Protein AF-A0A7C2X5W2-F1 (afdb_monomer_lite)

Radius of gyration: 20.69 Å; chains: 1; bounding box: 56×53×55 Å

Foldseek 3Di:
DDDDDDDDPQLVVVQVVCVVVVFDAKDAQDDDPPFPGTARMWGADPNAIAGEHTDEDDPVQFDFDDDPPGDRDPPVVVVVVVVQVVRCVRVPVHHYYYHYDYDDPDPDPPPPPPDPPPDD

pLDDT: mean 74.34, std 17.36, range [33.78, 94.69]

Structure (mmCIF, N/CA/C/O backbone):
data_AF-A0A7C2X5W2-F1
#
_entry.id   AF-A0A7C2X5W2-F1
#
loop_
_atom_site.group_PDB
_atom_site.id
_atom_site.type_symbol
_atom_site.label_atom_id
_atom_site.label_alt_id
_atom_site.label_comp_id
_atom_site.label_asym_id
_atom_site.label_entity_id
_atom_site.label_seq_id
_atom_site.pdbx_PDB_ins_code
_atom_site.Cartn_x
_atom_site.Cartn_y
_atom_site.Cartn_z
_atom_site.occupancy
_atom_site.B_iso_or_equiv
_atom_site.auth_seq_id
_atom_site.auth_comp_id
_atom_site.auth_asym_id
_atom_site.auth_atom_id
_atom_site.pdbx_PDB_model_num
ATOM 1 N N . MET A 1 1 ? -22.849 10.075 -5.622 1.00 40.03 1 MET A N 1
ATOM 2 C CA . MET A 1 1 ? -22.204 8.798 -5.241 1.00 40.03 1 MET A CA 1
ATOM 3 C C . MET A 1 1 ? -20.712 8.937 -5.498 1.00 40.03 1 MET A C 1
ATOM 5 O O . MET A 1 1 ? -20.388 9.474 -6.552 1.00 40.03 1 MET A O 1
ATOM 9 N N . PRO A 1 2 ? -19.810 8.571 -4.571 1.00 50.94 2 PRO A N 1
ATOM 10 C CA . PRO A 1 2 ? -18.379 8.651 -4.848 1.00 50.94 2 PRO A CA 1
ATOM 11 C C . PRO A 1 2 ? -18.024 7.664 -5.968 1.00 50.94 2 PRO A C 1
ATOM 13 O O . PRO A 1 2 ? -18.398 6.493 -5.912 1.00 50.94 2 PRO A O 1
ATOM 16 N N . VAL A 1 3 ? -17.344 8.157 -7.001 1.00 55.59 3 VAL A N 1
ATOM 17 C CA . VAL A 1 3 ? -16.840 7.343 -8.112 1.00 55.59 3 VAL A CA 1
ATOM 18 C C . VAL A 1 3 ? -15.736 6.446 -7.554 1.00 55.59 3 VAL A C 1
ATOM 20 O O . VAL A 1 3 ? -14.743 6.953 -7.035 1.00 55.59 3 VAL A O 1
ATOM 23 N N . LYS A 1 4 ? -15.918 5.120 -7.608 1.00 63.41 4 LYS A N 1
ATOM 24 C CA . LYS A 1 4 ? -14.845 4.180 -7.262 1.00 63.41 4 LYS A CA 1
ATOM 25 C C . LYS A 1 4 ? -13.724 4.356 -8.283 1.00 63.41 4 LYS A C 1
ATOM 27 O O . LYS A 1 4 ? -13.966 4.248 -9.483 1.00 63.41 4 LYS A O 1
ATOM 32 N N . LYS A 1 5 ? -12.520 4.653 -7.803 1.00 78.12 5 LYS A N 1
ATOM 33 C CA . LYS A 1 5 ? -11.324 4.742 -8.637 1.00 78.12 5 LYS A CA 1
ATOM 34 C C . LYS A 1 5 ? -11.091 3.397 -9.328 1.00 78.12 5 LYS A C 1
ATOM 36 O O . LYS A 1 5 ? -11.221 2.343 -8.703 1.00 78.12 5 LYS A O 1
ATOM 41 N N . GLN A 1 6 ? -10.781 3.442 -10.619 1.00 84.31 6 GLN A N 1
ATOM 42 C CA . GLN A 1 6 ? -10.393 2.252 -11.365 1.00 84.31 6 GLN A CA 1
ATOM 43 C C . GLN A 1 6 ? -9.002 1.807 -10.903 1.00 84.31 6 GLN A C 1
ATOM 45 O O . GLN A 1 6 ? -8.084 2.628 -10.852 1.00 84.31 6 GLN A O 1
ATOM 50 N N . LYS A 1 7 ? -8.874 0.525 -10.549 1.00 88.94 7 LYS A N 1
ATOM 51 C CA . LYS A 1 7 ? -7.598 -0.064 -10.135 1.00 88.94 7 LYS A CA 1
ATOM 52 C C . LYS A 1 7 ? -6.648 -0.159 -11.323 1.00 88.94 7 LYS A C 1
ATOM 54 O O . LYS A 1 7 ? -7.087 -0.464 -12.434 1.00 88.94 7 LYS A O 1
ATOM 59 N N . ASN A 1 8 ? -5.368 0.093 -11.087 1.00 87.25 8 ASN A N 1
ATOM 60 C CA . ASN A 1 8 ? -4.321 -0.174 -12.068 1.00 87.25 8 ASN A CA 1
ATOM 61 C C . ASN A 1 8 ? -3.884 -1.650 -12.029 1.00 87.25 8 ASN A C 1
ATOM 63 O O . ASN A 1 8 ? -4.265 -2.410 -11.140 1.00 87.25 8 ASN A O 1
ATOM 67 N N . GLU A 1 9 ? -3.076 -2.056 -13.005 1.00 87.44 9 GLU A N 1
ATOM 68 C CA . GLU A 1 9 ? -2.609 -3.439 -13.155 1.00 87.44 9 GLU A CA 1
ATOM 69 C C . GLU A 1 9 ? -1.837 -3.940 -11.925 1.00 87.44 9 GLU A C 1
ATOM 71 O O . GLU A 1 9 ? -2.045 -5.055 -11.459 1.00 87.44 9 GLU A O 1
ATOM 76 N N . SER A 1 10 ? -1.022 -3.074 -11.324 1.00 87.25 10 SER A N 1
ATOM 77 C CA . SER A 1 10 ? -0.281 -3.369 -10.093 1.00 87.25 10 SER A CA 1
ATOM 78 C C . SER A 1 10 ? -1.188 -3.651 -8.891 1.00 87.25 10 SER A C 1
ATOM 80 O O . SER A 1 10 ? -0.932 -4.570 -8.119 1.00 87.25 10 SER A O 1
ATOM 82 N N . GLU A 1 11 ? -2.262 -2.878 -8.727 1.00 91.38 11 GLU A N 1
ATOM 83 C CA . GLU A 1 11 ? -3.280 -3.086 -7.691 1.00 91.38 11 GLU A CA 1
ATOM 84 C C . GLU A 1 11 ? -4.037 -4.408 -7.917 1.00 91.38 11 GLU A C 1
ATOM 86 O O . GLU A 1 11 ? -4.313 -5.128 -6.959 1.00 91.38 11 GLU A O 1
ATOM 91 N N . VAL A 1 12 ? -4.317 -4.776 -9.173 1.00 92.19 12 VAL A N 1
ATOM 92 C CA . VAL A 1 12 ? -4.933 -6.073 -9.514 1.00 92.19 12 VAL A CA 1
ATOM 93 C C . VAL A 1 12 ? -3.999 -7.237 -9.174 1.00 92.19 12 VAL A C 1
ATOM 95 O O . VAL A 1 12 ? -4.419 -8.161 -8.476 1.00 92.19 12 VAL A O 1
ATOM 98 N N . LEU A 1 13 ? -2.734 -7.162 -9.595 1.00 91.94 13 LEU A N 1
ATOM 99 C CA . LEU A 1 13 ? -1.717 -8.174 -9.297 1.00 91.94 13 LEU A CA 1
ATOM 100 C C . LEU A 1 13 ? -1.484 -8.333 -7.794 1.00 91.94 13 LEU A C 1
ATOM 102 O O . LEU A 1 13 ? -1.333 -9.448 -7.300 1.00 91.94 13 LEU A O 1
ATOM 106 N N . PHE A 1 14 ? -1.492 -7.231 -7.042 1.00 92.62 14 PHE A N 1
ATOM 107 C CA . PHE A 1 14 ? -1.364 -7.288 -5.590 1.00 92.62 14 PHE A CA 1
ATOM 108 C C . PHE A 1 14 ? -2.526 -8.054 -4.946 1.00 92.62 14 PHE A C 1
ATOM 110 O O . PHE A 1 14 ? -2.303 -8.887 -4.073 1.00 92.62 14 PHE A O 1
ATOM 117 N N . GLU A 1 15 ? -3.762 -7.841 -5.397 1.00 94.19 15 GLU A N 1
ATOM 118 C CA . GLU A 1 15 ? -4.913 -8.598 -4.893 1.00 94.19 15 GLU A CA 1
ATOM 119 C C . GLU A 1 15 ? -4.864 -10.076 -5.277 1.00 94.19 15 GLU A C 1
ATOM 121 O O . GLU A 1 15 ? -5.242 -10.929 -4.477 1.00 94.19 15 GLU A O 1
ATOM 126 N N . GLU A 1 16 ? -4.402 -10.401 -6.483 1.00 94.00 16 GLU A N 1
ATOM 127 C CA . GLU A 1 16 ? -4.167 -11.789 -6.893 1.00 94.00 16 GLU A CA 1
ATOM 128 C C . GLU A 1 16 ? -3.114 -12.462 -6.018 1.00 94.00 16 GLU A C 1
ATOM 130 O O . GLU A 1 16 ? -3.321 -13.589 -5.561 1.00 94.00 16 GLU A O 1
ATOM 135 N N . TYR A 1 17 ? -2.035 -11.743 -5.707 1.00 93.12 17 TYR A N 1
ATOM 136 C CA . TYR A 1 17 ? -1.033 -12.200 -4.760 1.00 93.12 17 TYR A CA 1
ATOM 137 C C . TYR A 1 17 ? -1.653 -12.456 -3.381 1.00 93.12 17 TYR A C 1
ATOM 139 O O . TYR A 1 17 ? -1.506 -13.562 -2.865 1.00 93.12 17 TYR A O 1
ATOM 147 N N . LEU A 1 18 ? -2.415 -11.513 -2.814 1.00 92.88 18 LEU A N 1
ATOM 148 C CA . LEU A 1 18 ? -3.087 -11.709 -1.522 1.00 92.88 18 LEU A CA 1
ATOM 149 C C . LEU A 1 18 ? -3.975 -12.964 -1.522 1.00 92.88 18 LEU A C 1
ATOM 151 O O . LEU A 1 18 ? -3.843 -13.809 -0.633 1.00 92.88 18 LEU A O 1
ATOM 155 N N . ARG A 1 19 ? -4.795 -13.147 -2.568 1.00 94.62 19 ARG A N 1
ATOM 156 C CA . ARG A 1 19 ? -5.633 -14.348 -2.735 1.00 94.62 19 ARG A CA 1
ATOM 157 C C . ARG A 1 19 ? -4.802 -15.624 -2.794 1.00 94.62 19 ARG A C 1
ATOM 159 O O . ARG A 1 19 ? -5.167 -16.606 -2.152 1.00 94.62 19 ARG A O 1
ATOM 166 N N . SER A 1 20 ? -3.683 -15.614 -3.522 1.00 93.94 20 SER A N 1
ATOM 167 C CA . SER A 1 20 ? -2.781 -16.771 -3.621 1.00 93.94 20 SER A CA 1
ATOM 168 C C . SER A 1 20 ? -2.188 -17.176 -2.267 1.00 93.94 20 SER A C 1
ATOM 170 O O . SER A 1 20 ? -1.937 -18.355 -2.037 1.00 93.94 20 SER A O 1
ATOM 172 N N . GLN A 1 21 ? -2.025 -16.214 -1.351 1.00 92.25 21 GLN A N 1
ATOM 173 C CA . GLN A 1 21 ? -1.553 -16.440 0.017 1.00 92.25 21 GLN A CA 1
ATOM 174 C C . GLN A 1 21 ? -2.690 -16.793 0.994 1.00 92.25 21 GLN A C 1
ATOM 176 O O . GLN A 1 21 ? -2.464 -16.903 2.198 1.00 92.25 21 GLN A O 1
ATOM 181 N N . GLY A 1 22 ? -3.926 -16.948 0.507 1.00 92.81 22 GLY A N 1
ATOM 182 C CA . GLY A 1 22 ? -5.104 -17.213 1.335 1.00 92.81 22 GLY A CA 1
ATOM 183 C C . GLY A 1 22 ? -5.603 -16.003 2.133 1.00 92.81 22 GLY A C 1
ATOM 184 O O . GLY A 1 22 ? -6.512 -16.144 2.953 1.00 92.81 22 GLY A O 1
ATOM 185 N N . ILE A 1 23 ? -5.052 -14.811 1.894 1.00 91.94 23 ILE A N 1
ATOM 186 C CA . ILE A 1 23 ? -5.480 -13.567 2.534 1.00 91.94 23 ILE A CA 1
ATOM 187 C C . ILE A 1 23 ? -6.627 -13.011 1.702 1.00 91.94 23 ILE A C 1
ATOM 189 O O . ILE A 1 23 ? -6.390 -12.539 0.602 1.00 91.94 23 ILE A O 1
ATOM 193 N N . ASN A 1 24 ? -7.857 -13.085 2.215 1.00 91.06 24 ASN A N 1
ATOM 194 C CA . ASN A 1 24 ? -9.075 -12.673 1.499 1.00 91.06 24 ASN A CA 1
ATOM 195 C C . ASN A 1 24 ? -9.800 -11.474 2.128 1.00 91.06 24 ASN A C 1
ATOM 197 O O . ASN A 1 24 ? -10.755 -10.962 1.549 1.00 91.06 24 ASN A O 1
ATOM 201 N N . ASP A 1 25 ? -9.351 -11.039 3.305 1.00 91.44 25 ASP A N 1
ATOM 202 C CA . ASP A 1 25 ? -9.949 -9.942 4.063 1.00 91.44 25 ASP A CA 1
ATOM 203 C C . ASP A 1 25 ? -9.070 -8.690 3.955 1.00 91.44 25 ASP A C 1
ATOM 205 O O . ASP A 1 25 ? -8.137 -8.478 4.737 1.00 91.44 25 ASP A O 1
ATOM 209 N N . TRP A 1 26 ? -9.327 -7.894 2.916 1.00 94.69 26 TRP A N 1
ATOM 210 C CA . TRP A 1 26 ? -8.679 -6.605 2.700 1.00 94.69 26 TRP A CA 1
ATOM 211 C C . TRP A 1 26 ? -9.687 -5.548 2.236 1.00 94.69 26 TRP A C 1
ATOM 213 O O . TRP A 1 26 ? -10.646 -5.827 1.515 1.00 94.69 26 TRP A O 1
ATOM 223 N N . GLU A 1 27 ? -9.425 -4.297 2.593 1.00 94.62 27 GLU A N 1
ATOM 224 C CA . GLU A 1 27 ? -10.185 -3.130 2.161 1.00 94.62 27 GLU A CA 1
ATOM 225 C C . GLU A 1 27 ? -9.352 -2.283 1.195 1.00 94.62 27 GLU A C 1
ATOM 227 O O . GLU A 1 27 ? -8.201 -1.962 1.485 1.00 94.62 27 GLU A O 1
ATOM 232 N N . TYR A 1 28 ? -9.939 -1.891 0.059 1.00 93.56 28 TYR A N 1
ATOM 233 C CA . TYR A 1 28 ? -9.317 -0.984 -0.913 1.00 93.56 28 TYR A CA 1
ATOM 234 C C . TYR A 1 28 ? -9.710 0.473 -0.644 1.00 93.56 28 TYR A C 1
ATOM 236 O O . TYR A 1 28 ? -10.897 0.786 -0.536 1.00 93.56 28 TYR A O 1
ATOM 244 N N . GLU A 1 29 ? -8.717 1.360 -0.571 1.00 92.12 29 GLU A N 1
ATOM 245 C CA . GLU A 1 29 ? -8.853 2.782 -0.225 1.00 92.12 29 GLU A CA 1
ATOM 246 C C . GLU A 1 29 ? -9.781 3.065 0.981 1.00 92.12 29 GLU A C 1
ATOM 248 O O . GLU A 1 29 ? -10.700 3.894 0.884 1.00 92.12 29 GLU A O 1
ATOM 253 N N . PRO A 1 30 ? -9.565 2.407 2.139 1.00 93.06 30 PRO A N 1
ATOM 254 C CA . PRO A 1 30 ? -10.441 2.546 3.294 1.00 93.06 30 PRO A CA 1
ATOM 255 C C . PRO A 1 30 ? -10.364 3.947 3.902 1.00 93.06 30 PRO A C 1
ATOM 257 O O . PRO A 1 30 ? -9.312 4.594 3.954 1.00 93.06 30 PRO A O 1
ATOM 260 N N . GLN A 1 31 ? -11.496 4.412 4.426 1.00 92.06 31 GLN A N 1
ATOM 261 C CA . GLN A 1 31 ? -11.539 5.605 5.262 1.00 92.06 31 GLN A CA 1
ATOM 262 C C . GLN A 1 31 ? -11.303 5.205 6.719 1.00 92.06 31 GLN A C 1
ATOM 264 O O . GLN A 1 31 ? -12.194 4.668 7.368 1.00 92.06 31 GLN A O 1
ATOM 269 N N . ILE A 1 32 ? -10.127 5.528 7.255 1.00 89.06 32 ILE A N 1
ATOM 270 C CA . ILE A 1 32 ? -9.796 5.256 8.659 1.00 89.06 32 ILE A CA 1
ATOM 271 C C . ILE A 1 32 ? -10.192 6.461 9.524 1.00 89.06 32 ILE A C 1
ATOM 273 O O . ILE A 1 32 ? -9.926 7.615 9.170 1.00 89.06 32 ILE A O 1
ATOM 277 N N . ALA A 1 33 ? -10.851 6.203 10.658 1.00 89.50 33 ALA A N 1
ATOM 278 C CA . ALA A 1 33 ? -11.300 7.245 11.577 1.00 89.50 33 ALA A CA 1
ATOM 279 C C . ALA A 1 33 ? -10.121 8.097 12.078 1.00 89.50 33 ALA A C 1
ATOM 281 O O . ALA A 1 33 ? -9.066 7.586 12.452 1.00 89.50 33 ALA A O 1
ATOM 282 N N . GLY A 1 34 ? -10.291 9.420 12.061 1.00 87.75 34 GLY A N 1
ATOM 283 C CA . GLY A 1 34 ? -9.251 10.366 12.475 1.00 87.75 34 GLY A CA 1
ATOM 284 C C . GLY A 1 34 ? -8.092 10.541 11.484 1.00 87.75 34 GLY A C 1
ATOM 285 O O . GLY A 1 34 ? -7.201 11.346 11.750 1.00 87.75 34 GLY A O 1
ATOM 286 N N . LYS A 1 35 ? -8.094 9.843 10.340 1.00 86.75 35 LYS A N 1
ATOM 287 C CA . LYS A 1 35 ? -7.084 9.996 9.283 1.00 86.75 35 LYS A CA 1
ATOM 288 C C . LYS A 1 35 ? -7.679 10.763 8.101 1.00 86.75 35 LYS A C 1
ATOM 290 O O . LYS A 1 35 ? -8.834 10.556 7.729 1.00 86.75 35 LYS A O 1
ATOM 295 N N . LYS A 1 36 ? -6.904 11.685 7.523 1.00 86.38 36 LYS A N 1
ATOM 296 C CA . LYS A 1 36 ? -7.342 12.484 6.366 1.00 86.38 36 LYS A CA 1
ATOM 297 C C . LYS A 1 36 ? -7.032 11.759 5.066 1.00 86.38 36 LYS A C 1
ATOM 299 O O . LYS A 1 36 ? -7.821 11.815 4.127 1.00 86.38 36 LYS A O 1
ATOM 304 N N . LYS A 1 37 ? -5.880 11.092 5.012 1.00 87.25 37 LYS A N 1
ATOM 305 C CA . LYS A 1 37 ? -5.468 10.278 3.867 1.00 87.25 37 LYS A CA 1
ATOM 306 C C . LYS A 1 37 ? -6.145 8.910 3.904 1.00 87.25 37 LYS A C 1
ATOM 308 O O . LYS A 1 37 ? -6.540 8.426 4.962 1.00 87.25 37 LYS A O 1
ATOM 313 N N . ARG A 1 38 ? -6.233 8.284 2.732 1.00 90.31 38 ARG A N 1
ATOM 314 C CA . ARG A 1 38 ? -6.644 6.888 2.565 1.00 90.31 38 ARG A CA 1
ATOM 315 C C . ARG A 1 38 ? -5.432 6.091 2.086 1.00 90.31 38 ARG A C 1
ATOM 317 O O . ARG A 1 38 ? -4.812 6.538 1.113 1.00 90.31 38 ARG A O 1
ATOM 324 N N . PRO A 1 39 ? -5.046 5.002 2.771 1.00 90.25 39 PRO A N 1
ATOM 325 C CA . PRO A 1 39 ? -4.022 4.105 2.250 1.00 90.25 39 PRO A CA 1
ATOM 326 C C . PRO A 1 39 ? -4.574 3.371 1.024 1.00 90.25 39 PRO A C 1
ATOM 328 O O . PRO A 1 39 ? -5.785 3.346 0.829 1.00 90.25 39 PRO A O 1
ATOM 331 N N . GLY A 1 40 ? -3.718 2.762 0.207 1.00 90.12 40 GLY A N 1
ATOM 332 C CA . GLY A 1 40 ? -4.180 1.939 -0.915 1.00 90.12 40 GLY A CA 1
ATOM 333 C C . GLY A 1 40 ? -4.965 0.720 -0.433 1.00 90.12 40 GLY A C 1
ATOM 334 O O . GLY A 1 40 ? -6.041 0.436 -0.952 1.00 90.12 40 GLY A O 1
ATOM 335 N N . TYR A 1 41 ? -4.457 0.054 0.605 1.00 94.19 41 TYR A N 1
ATOM 336 C CA . TYR A 1 41 ? -5.098 -1.108 1.212 1.00 94.19 41 TYR A CA 1
ATOM 337 C C . TYR A 1 41 ? -4.971 -1.110 2.734 1.00 94.19 41 TYR A C 1
ATOM 339 O O . TYR A 1 41 ? -3.998 -0.584 3.278 1.00 94.19 41 TYR A O 1
ATOM 347 N N . LEU A 1 42 ? -5.930 -1.752 3.397 1.00 94.12 42 LEU A N 1
ATOM 348 C CA . LEU A 1 42 ? -5.848 -2.214 4.783 1.00 94.12 42 LEU A CA 1
ATOM 349 C C . LEU A 1 42 ? -6.157 -3.709 4.800 1.00 94.12 42 LEU A C 1
ATOM 351 O O . LEU A 1 42 ? -7.149 -4.126 4.211 1.00 94.12 42 LEU A O 1
ATOM 355 N N . LEU A 1 43 ? -5.342 -4.503 5.478 1.00 93.62 43 LEU A N 1
ATOM 356 C CA . LEU A 1 43 ? -5.623 -5.918 5.714 1.00 93.62 43 LEU A CA 1
ATOM 357 C C . LEU A 1 43 ? -5.230 -6.311 7.132 1.00 93.62 43 LEU A C 1
ATOM 359 O O . LEU A 1 43 ? -4.378 -5.668 7.750 1.00 93.62 43 LEU A O 1
ATOM 363 N N . HIS A 1 44 ? -5.848 -7.372 7.639 1.00 89.19 44 HIS A N 1
ATOM 364 C CA . HIS A 1 44 ? -5.550 -7.912 8.960 1.00 89.19 44 HIS A CA 1
ATOM 365 C C . HIS A 1 44 ? -4.779 -9.218 8.811 1.00 89.19 44 HIS A C 1
ATOM 367 O O . HIS A 1 44 ? -5.314 -10.219 8.339 1.00 89.19 44 HIS A O 1
ATOM 373 N N . PHE A 1 45 ? -3.519 -9.216 9.237 1.00 84.44 45 PHE A N 1
ATOM 374 C CA . PHE A 1 45 ? -2.678 -10.407 9.228 1.00 84.44 45 P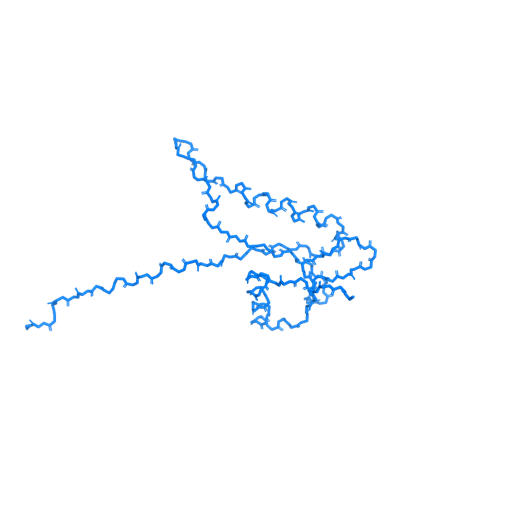HE A CA 1
ATOM 375 C C . PHE A 1 45 ? -2.227 -10.711 10.654 1.00 84.44 45 PHE A C 1
ATOM 377 O O . PHE A 1 45 ? -1.716 -9.840 11.353 1.00 84.44 45 PHE A O 1
ATOM 384 N N . GLY A 1 46 ? -2.502 -11.925 11.138 1.00 84.81 46 GLY A N 1
ATOM 385 C CA . GLY A 1 46 ? -2.218 -12.291 12.532 1.00 84.81 46 GLY A CA 1
ATOM 386 C C . GLY A 1 46 ? -2.923 -11.407 13.577 1.00 84.81 46 GLY A C 1
ATOM 387 O O . GLY A 1 46 ? -2.416 -11.254 14.683 1.00 84.81 46 GLY A O 1
ATOM 388 N N . GLY A 1 47 ? -4.061 -10.791 13.228 1.00 84.50 47 GLY A N 1
ATOM 389 C CA . GLY A 1 47 ? -4.788 -9.852 14.096 1.00 84.50 47 GLY A CA 1
ATOM 390 C C . GLY A 1 47 ? -4.184 -8.445 14.172 1.00 84.50 47 GLY A C 1
ATOM 391 O O . GLY A 1 47 ? -4.699 -7.602 14.903 1.00 84.50 47 GLY A O 1
ATOM 392 N N . ILE A 1 48 ? -3.120 -8.174 13.414 1.00 87.50 48 ILE A N 1
ATOM 393 C CA . ILE A 1 48 ? -2.469 -6.867 13.335 1.00 87.50 48 ILE A CA 1
ATOM 394 C C . ILE A 1 48 ? -2.947 -6.165 12.056 1.00 87.50 48 ILE A C 1
ATOM 396 O O . ILE A 1 48 ? -3.030 -6.810 11.008 1.00 87.50 48 ILE A O 1
ATOM 400 N N . PRO A 1 49 ? -3.292 -4.866 12.106 1.00 90.12 49 PRO A N 1
ATOM 401 C CA . PRO A 1 49 ? -3.661 -4.114 10.917 1.00 90.12 49 PRO A CA 1
ATOM 402 C C . PRO A 1 49 ? -2.416 -3.649 10.144 1.00 90.12 49 PRO A C 1
ATOM 404 O O . PRO A 1 49 ? -1.547 -2.950 10.677 1.00 90.12 49 PRO A O 1
ATOM 407 N N . HIS A 1 50 ? -2.365 -3.989 8.858 1.00 90.75 50 HIS A N 1
ATOM 408 C CA . HIS A 1 50 ? -1.321 -3.579 7.922 1.00 90.75 50 HIS A CA 1
ATOM 409 C C . HIS A 1 50 ? -1.905 -2.658 6.855 1.00 90.75 50 HIS A C 1
ATOM 411 O O . HIS A 1 50 ? -2.916 -2.984 6.229 1.00 90.75 50 HIS A O 1
ATOM 417 N N . VAL A 1 51 ? -1.258 -1.516 6.623 1.00 92.75 51 VAL A N 1
ATOM 418 C CA . VAL A 1 51 ? -1.625 -0.586 5.550 1.00 92.75 51 VAL A CA 1
ATOM 419 C C . VAL A 1 51 ? -0.602 -0.645 4.427 1.00 92.75 51 VAL A C 1
ATOM 421 O O . VAL A 1 51 ? 0.604 -0.559 4.668 1.00 92.75 51 VAL A O 1
ATOM 424 N N . PHE A 1 52 ? -1.089 -0.741 3.191 1.00 91.56 52 PHE A N 1
ATOM 425 C CA . PHE A 1 52 ? -0.239 -0.836 2.008 1.00 91.56 52 PHE A CA 1
ATOM 426 C C . PHE A 1 52 ? -0.454 0.324 1.044 1.00 91.56 52 PHE A C 1
ATOM 428 O O . PHE A 1 52 ? -1.570 0.795 0.817 1.00 91.56 52 PHE A O 1
ATOM 435 N N . GLU A 1 53 ? 0.639 0.741 0.413 1.00 88.75 53 GLU A N 1
ATOM 436 C CA . GLU A 1 53 ? 0.624 1.532 -0.815 1.00 88.75 53 GLU A CA 1
ATOM 437 C C . GLU A 1 53 ? 1.272 0.716 -1.931 1.00 88.75 53 GLU A C 1
ATOM 439 O O . GLU A 1 53 ? 2.459 0.386 -1.863 1.00 88.75 53 GLU A O 1
ATOM 444 N N . VAL A 1 54 ? 0.489 0.418 -2.966 1.00 86.38 54 VAL A N 1
ATOM 445 C CA . VAL A 1 54 ? 0.941 -0.318 -4.149 1.00 86.38 54 VAL A CA 1
ATOM 446 C C . VAL A 1 54 ? 1.345 0.685 -5.221 1.00 86.38 54 VAL A C 1
ATOM 448 O O . VAL A 1 54 ? 0.610 1.630 -5.529 1.00 86.38 54 VAL A O 1
ATOM 451 N N . ARG A 1 55 ? 2.543 0.521 -5.781 1.00 80.69 55 ARG A N 1
ATOM 452 C CA . ARG A 1 55 ? 3.036 1.350 -6.883 1.00 80.69 55 ARG A CA 1
ATOM 453 C C . ARG A 1 55 ? 3.641 0.470 -7.962 1.00 80.69 55 ARG A C 1
ATOM 455 O O . ARG A 1 55 ? 4.479 -0.374 -7.675 1.00 80.69 55 ARG A O 1
ATOM 462 N N . GLU A 1 56 ? 3.285 0.767 -9.201 1.00 77.56 56 GLU A N 1
ATOM 463 C CA . GLU A 1 56 ? 3.906 0.163 -10.373 1.00 77.56 56 GLU A CA 1
ATOM 464 C C . GLU A 1 56 ? 5.380 0.567 -10.467 1.00 77.56 56 GLU A C 1
ATOM 466 O O . GLU A 1 56 ? 5.737 1.741 -10.276 1.00 77.56 56 GLU A O 1
ATOM 471 N N . PHE A 1 57 ? 6.244 -0.399 -10.753 1.00 70.81 57 PHE A N 1
ATOM 472 C CA . PHE A 1 57 ? 7.641 -0.188 -11.095 1.00 70.81 57 PHE A CA 1
ATOM 473 C C . PHE A 1 57 ? 7.870 -0.611 -12.548 1.00 70.81 57 PHE A C 1
ATOM 475 O O . PHE A 1 57 ? 7.455 -1.689 -12.950 1.00 70.81 57 PHE A O 1
ATOM 482 N N . ARG A 1 58 ? 8.497 0.269 -13.334 1.00 66.88 58 ARG A N 1
ATOM 483 C CA . ARG A 1 58 ? 8.875 -0.003 -14.721 1.00 66.88 58 ARG A CA 1
ATOM 484 C C . ARG A 1 58 ? 10.370 0.256 -14.864 1.00 66.88 58 ARG A C 1
ATOM 486 O O . ARG A 1 58 ? 10.851 1.313 -14.442 1.00 66.88 58 ARG A O 1
ATOM 493 N N . GLU A 1 59 ? 11.088 -0.734 -15.378 1.00 61.72 59 GLU A N 1
ATOM 494 C CA . GLU A 1 59 ? 12.552 -0.722 -15.505 1.00 61.72 59 GLU A CA 1
ATOM 495 C C . GLU A 1 59 ? 13.054 0.307 -16.519 1.00 61.72 59 GLU A C 1
ATOM 497 O O . GLU A 1 59 ? 14.133 0.863 -16.343 1.00 61.72 59 GLU A O 1
ATOM 502 N N . ASP A 1 60 ? 12.225 0.670 -17.499 1.00 58.62 60 ASP A N 1
ATOM 503 C CA . ASP A 1 60 ? 12.484 1.741 -18.471 1.00 58.62 60 ASP A CA 1
ATOM 504 C C . ASP A 1 60 ? 12.713 3.127 -17.830 1.00 58.62 60 ASP A C 1
ATOM 506 O O . ASP A 1 60 ? 13.168 4.061 -18.488 1.00 58.62 60 ASP A O 1
ATOM 510 N N . THR A 1 61 ? 12.432 3.270 -16.530 1.00 56.75 61 THR A N 1
ATOM 511 C CA . THR A 1 61 ? 12.712 4.488 -15.760 1.00 56.75 61 THR A CA 1
ATOM 512 C C . THR A 1 61 ? 14.107 4.528 -15.126 1.00 56.75 61 THR A C 1
ATOM 514 O O . THR A 1 61 ? 14.487 5.563 -14.568 1.00 56.75 61 THR A O 1
ATOM 517 N N . ILE A 1 62 ? 14.888 3.445 -15.195 1.00 60.47 62 ILE A N 1
ATOM 518 C CA . ILE A 1 62 ? 16.266 3.406 -14.690 1.00 60.47 62 ILE A CA 1
ATOM 519 C C . ILE A 1 62 ? 17.155 4.199 -15.653 1.00 60.47 62 ILE A C 1
ATOM 521 O O . ILE A 1 62 ? 17.412 3.791 -16.782 1.00 60.47 62 ILE A O 1
ATOM 525 N N . GLN A 1 63 ? 17.633 5.363 -15.209 1.00 58.28 63 GLN A N 1
ATOM 526 C CA . GLN A 1 63 ? 18.622 6.129 -15.963 1.00 58.28 63 GLN A CA 1
ATOM 527 C C . GLN A 1 63 ? 20.021 5.636 -15.603 1.00 58.28 63 GLN A C 1
ATOM 529 O O . GLN A 1 63 ? 20.549 5.966 -14.539 1.00 58.28 63 GLN A O 1
ATOM 534 N N . VAL A 1 64 ? 20.625 4.861 -16.500 1.00 58.25 64 VAL A N 1
ATOM 535 C CA . VAL A 1 64 ? 22.041 4.502 -16.408 1.00 58.25 64 VAL A CA 1
ATOM 536 C C . VAL A 1 64 ? 22.861 5.725 -16.820 1.00 58.25 64 VAL A C 1
ATOM 538 O O . VAL A 1 64 ? 22.775 6.183 -17.957 1.00 58.25 64 VAL A O 1
ATOM 541 N N . GLN A 1 65 ? 23.636 6.293 -15.895 1.00 57.22 65 GLN A N 1
ATOM 542 C CA . GLN A 1 65 ? 24.641 7.294 -16.256 1.00 57.22 65 GLN A CA 1
ATOM 543 C C . GLN A 1 65 ? 25.899 6.575 -16.752 1.00 57.22 65 GLN A C 1
ATOM 545 O O . GLN A 1 65 ? 26.527 5.834 -15.997 1.00 57.22 65 GLN A O 1
ATOM 550 N N . GLU A 1 66 ? 26.276 6.796 -18.012 1.00 58.41 66 GLU A N 1
ATOM 551 C CA . GLU A 1 66 ? 27.520 6.262 -18.572 1.00 58.41 66 GLU A CA 1
ATOM 552 C C . GLU A 1 66 ? 28.740 7.049 -18.057 1.00 58.41 66 GLU A C 1
ATOM 554 O O . GLU A 1 66 ? 28.759 8.281 -18.073 1.00 58.41 66 GLU A O 1
ATOM 559 N N . GLY A 1 67 ? 29.779 6.342 -17.595 1.00 64.12 67 GLY A N 1
ATOM 560 C CA . GLY A 1 67 ? 31.050 6.932 -17.161 1.00 64.12 67 GLY A CA 1
ATOM 561 C C . GLY A 1 67 ? 31.869 6.022 -16.229 1.00 64.12 67 GLY A C 1
ATOM 562 O O . GLY A 1 67 ? 31.359 5.016 -15.746 1.00 64.12 67 GLY A O 1
ATOM 563 N N . PRO A 1 68 ? 33.133 6.368 -15.911 1.00 60.91 68 PRO A N 1
ATOM 564 C CA . PRO A 1 68 ? 34.003 5.582 -15.016 1.00 60.91 68 PRO A CA 1
ATOM 565 C C . PRO A 1 68 ? 33.513 5.521 -13.554 1.00 60.91 68 PRO A C 1
ATOM 567 O O . PRO A 1 68 ? 34.090 4.813 -12.736 1.00 60.91 68 PRO A O 1
ATOM 570 N N . MET A 1 69 ? 32.439 6.252 -13.240 1.00 58.84 69 MET A N 1
ATOM 571 C CA . MET A 1 69 ? 31.677 6.234 -11.989 1.00 58.84 69 MET A CA 1
ATOM 572 C C . MET A 1 69 ? 30.210 5.862 -12.270 1.00 58.84 69 MET A C 1
ATOM 574 O O . MET A 1 69 ? 29.305 6.469 -11.700 1.00 58.84 69 MET A O 1
ATOM 578 N N . ALA A 1 70 ? 29.961 4.938 -13.206 1.00 56.53 70 ALA A N 1
ATOM 579 C CA . ALA A 1 70 ? 28.615 4.466 -13.518 1.00 56.53 70 ALA A CA 1
ATOM 580 C C . ALA A 1 70 ? 27.972 3.905 -12.241 1.00 56.53 70 ALA A C 1
ATOM 582 O O . ALA A 1 70 ? 28.313 2.824 -11.763 1.00 56.53 70 ALA A O 1
ATOM 583 N N . TYR A 1 71 ? 27.075 4.692 -11.654 1.00 57.22 71 TYR A N 1
ATOM 584 C CA . TYR A 1 71 ? 26.263 4.316 -10.512 1.00 57.22 71 TYR A CA 1
ATOM 585 C C . TYR A 1 71 ? 24.838 4.151 -11.016 1.00 57.22 71 TYR A C 1
ATOM 587 O O . TYR A 1 71 ? 24.244 5.097 -11.541 1.00 57.22 71 TYR A O 1
ATOM 595 N N . GLU A 1 72 ? 24.289 2.950 -10.849 1.00 53.28 72 GLU A N 1
ATOM 596 C CA . GLU A 1 72 ? 22.882 2.688 -11.112 1.00 53.28 72 GLU A CA 1
ATOM 597 C C . GLU A 1 72 ? 22.059 3.394 -10.032 1.00 53.28 72 GLU A C 1
ATOM 599 O O . GLU A 1 72 ? 21.783 2.881 -8.943 1.00 53.28 72 GLU A O 1
ATOM 604 N N . SER A 1 73 ? 21.723 4.653 -10.300 1.00 52.91 73 SER A N 1
ATOM 605 C CA . SER A 1 73 ? 20.762 5.341 -9.467 1.00 52.91 73 SER A CA 1
ATOM 606 C C . SER A 1 73 ? 19.388 4.764 -9.792 1.00 52.91 73 SER A C 1
ATOM 608 O O . SER A 1 73 ? 18.963 4.732 -10.945 1.00 52.91 73 SER A O 1
ATOM 610 N N . TYR A 1 74 ? 18.618 4.487 -8.746 1.00 60.03 74 TYR A N 1
ATOM 611 C CA . TYR A 1 74 ? 17.172 4.309 -8.837 1.00 60.03 74 TYR A CA 1
ATOM 612 C C . TYR A 1 74 ? 16.431 5.585 -8.367 1.00 60.03 74 TYR A C 1
ATOM 614 O O . TYR A 1 74 ? 15.672 5.506 -7.388 1.00 60.03 74 TYR A O 1
ATOM 622 N N . PRO A 1 75 ? 16.626 6.790 -8.970 1.00 60.25 75 PRO A N 1
ATOM 623 C CA . PRO A 1 75 ? 15.937 7.998 -8.516 1.00 60.25 75 PRO A CA 1
ATOM 624 C C . PRO A 1 75 ? 14.410 7.829 -8.492 1.00 60.25 75 PRO A C 1
ATOM 626 O O . PRO A 1 75 ? 13.803 8.207 -7.484 1.00 60.25 75 PRO A O 1
ATOM 629 N N . PRO A 1 76 ? 13.774 7.192 -9.502 1.00 67.06 76 PRO A N 1
ATOM 630 C CA . PRO A 1 76 ? 12.335 6.956 -9.476 1.00 67.06 76 PRO A CA 1
ATOM 631 C C . PRO A 1 76 ? 11.880 6.086 -8.301 1.00 67.06 76 PRO A C 1
ATOM 633 O O . PRO A 1 76 ? 10.813 6.333 -7.739 1.00 67.06 76 PRO A O 1
ATOM 636 N N . ILE A 1 77 ? 12.669 5.091 -7.872 1.00 70.38 77 ILE A N 1
ATOM 637 C CA . ILE A 1 77 ? 12.303 4.258 -6.714 1.00 70.38 77 ILE A CA 1
ATOM 638 C C . ILE A 1 77 ? 12.371 5.075 -5.431 1.00 70.38 77 ILE A C 1
ATOM 640 O O . ILE A 1 77 ? 11.409 5.046 -4.657 1.00 70.38 77 ILE A O 1
ATOM 644 N N . ARG A 1 78 ? 13.466 5.821 -5.210 1.00 73.69 78 ARG A N 1
ATOM 645 C CA . ARG A 1 78 ? 13.625 6.663 -4.012 1.00 73.69 78 ARG A CA 1
ATOM 646 C C . ARG A 1 78 ? 12.478 7.659 -3.894 1.00 73.69 78 ARG A C 1
ATOM 648 O O . ARG A 1 78 ? 11.821 7.697 -2.860 1.00 73.69 78 ARG A O 1
ATOM 655 N N . GLN A 1 79 ? 12.133 8.340 -4.986 1.00 75.25 79 GLN A N 1
ATOM 656 C CA . GLN A 1 79 ? 11.000 9.264 -5.006 1.00 75.25 79 GLN A CA 1
ATOM 657 C C . GLN A 1 79 ? 9.666 8.557 -4.711 1.00 75.25 79 GLN A C 1
ATOM 659 O O . GLN A 1 79 ? 8.865 9.039 -3.910 1.00 75.25 79 GLN A O 1
ATOM 664 N N . LYS A 1 80 ? 9.423 7.372 -5.291 1.00 74.44 80 LYS A N 1
ATOM 665 C CA . LYS A 1 80 ? 8.231 6.569 -4.966 1.00 74.44 80 LYS A CA 1
ATOM 666 C C . LYS A 1 80 ? 8.209 6.169 -3.484 1.00 74.44 80 LYS A C 1
ATOM 668 O O . LYS A 1 80 ? 7.128 6.041 -2.915 1.00 74.44 80 LYS A O 1
ATOM 673 N N . ILE A 1 81 ? 9.364 5.875 -2.872 1.00 78.25 81 ILE A N 1
ATOM 674 C CA . ILE A 1 81 ? 9.476 5.538 -1.441 1.00 78.25 81 ILE A CA 1
ATOM 675 C C . ILE A 1 81 ? 9.150 6.770 -0.599 1.00 78.25 81 ILE A C 1
ATOM 677 O O . ILE A 1 81 ? 8.304 6.676 0.286 1.00 78.25 81 ILE A O 1
ATOM 681 N N . ASP A 1 82 ? 9.745 7.921 -0.900 1.00 79.94 82 ASP A N 1
ATOM 682 C CA . ASP A 1 82 ? 9.510 9.150 -0.143 1.00 79.94 82 ASP A CA 1
ATOM 683 C C . ASP A 1 82 ? 8.046 9.603 -0.222 1.00 79.94 82 ASP A C 1
ATOM 685 O O . ASP A 1 82 ? 7.440 9.899 0.808 1.00 79.94 82 ASP A O 1
ATOM 689 N N . ASN A 1 83 ? 7.416 9.501 -1.396 1.00 79.56 83 ASN A N 1
ATOM 690 C CA . ASN A 1 83 ? 5.983 9.765 -1.555 1.00 79.56 83 ASN A CA 1
ATOM 691 C C . ASN A 1 83 ? 5.109 8.841 -0.684 1.00 79.56 83 ASN A C 1
ATOM 693 O O . ASN A 1 83 ? 4.106 9.277 -0.113 1.00 79.56 83 ASN A O 1
ATOM 697 N N . ALA A 1 84 ? 5.472 7.560 -0.565 1.00 78.44 84 ALA A N 1
ATOM 698 C CA . ALA A 1 84 ? 4.766 6.630 0.317 1.00 78.44 84 ALA A CA 1
ATOM 699 C C . ALA A 1 84 ? 4.992 6.990 1.794 1.00 78.44 84 ALA A C 1
ATOM 701 O O . ALA A 1 84 ? 4.035 7.062 2.563 1.00 78.44 84 ALA A O 1
ATOM 702 N N . ARG A 1 85 ? 6.231 7.324 2.182 1.00 81.06 85 ARG A N 1
ATOM 703 C CA . ARG A 1 85 ? 6.571 7.772 3.544 1.00 81.06 85 ARG A CA 1
ATOM 704 C C . ARG A 1 85 ? 5.758 8.995 3.959 1.00 81.06 85 ARG A C 1
ATOM 706 O O . ARG A 1 85 ? 5.295 9.058 5.095 1.00 81.06 85 ARG A O 1
ATOM 713 N N . GLU A 1 86 ? 5.543 9.953 3.061 1.00 82.56 86 GLU A N 1
ATOM 714 C CA . GLU A 1 86 ? 4.704 11.124 3.335 1.00 82.56 86 GLU A CA 1
ATOM 715 C C . GLU A 1 86 ? 3.228 10.782 3.550 1.00 82.56 86 GLU A C 1
ATOM 717 O O . GLU A 1 86 ? 2.563 11.402 4.389 1.00 82.56 86 GLU A O 1
ATOM 722 N N . LYS A 1 87 ? 2.690 9.808 2.810 1.00 76.56 87 LYS A N 1
ATOM 723 C CA . LYS A 1 87 ? 1.342 9.287 3.069 1.00 76.56 87 LYS A CA 1
ATOM 724 C C . LYS A 1 87 ? 1.277 8.576 4.420 1.00 76.56 87 LYS A C 1
ATOM 726 O O . LYS A 1 87 ? 0.362 8.846 5.193 1.00 76.56 87 LYS A O 1
ATOM 731 N N . PHE A 1 88 ? 2.287 7.772 4.742 1.00 84.81 88 PHE A N 1
ATOM 732 C CA . PHE A 1 88 ? 2.360 6.997 5.981 1.00 84.81 88 PHE A CA 1
ATOM 733 C C . PHE A 1 88 ? 2.560 7.819 7.257 1.00 84.81 88 PHE A C 1
ATOM 735 O O . PHE A 1 88 ? 2.312 7.309 8.345 1.00 84.81 88 PHE A O 1
ATOM 742 N N . AR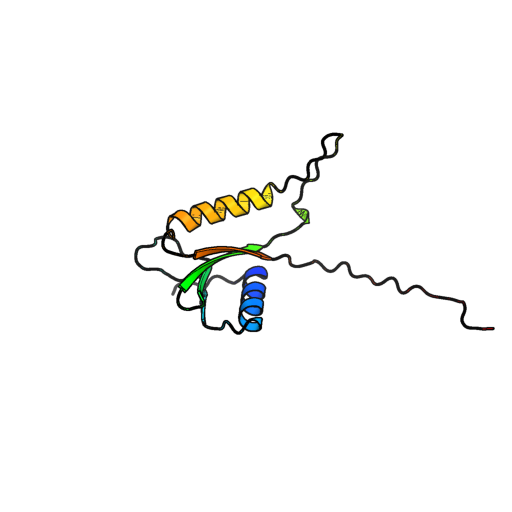G A 1 89 ? 2.890 9.116 7.169 1.00 84.44 89 ARG A N 1
ATOM 743 C CA . ARG A 1 89 ? 2.992 9.994 8.354 1.00 84.44 89 ARG A CA 1
ATOM 744 C C . ARG A 1 89 ? 1.728 10.025 9.219 1.00 84.44 89 ARG A C 1
ATOM 746 O O . ARG A 1 89 ? 1.847 10.254 10.420 1.00 84.44 89 ARG A O 1
ATOM 753 N N . GLU A 1 90 ? 0.549 9.815 8.632 1.00 82.94 90 GLU A N 1
ATOM 754 C CA . GLU A 1 90 ? -0.722 9.772 9.369 1.00 82.94 90 GLU A CA 1
ATOM 755 C C . GLU A 1 90 ? -1.006 8.394 9.992 1.00 82.94 90 GLU A C 1
ATOM 757 O O . GLU A 1 90 ? -1.823 8.301 10.902 1.00 82.94 90 GLU A O 1
ATOM 762 N N . PHE A 1 91 ? -0.301 7.338 9.582 1.00 79.69 91 PHE A N 1
ATOM 763 C CA . PHE A 1 91 ? -0.582 5.942 9.939 1.00 79.69 91 PHE A CA 1
ATOM 764 C C . PHE A 1 91 ? 0.480 5.329 10.863 1.00 79.69 91 PHE A C 1
ATOM 766 O O . PHE A 1 91 ? 0.732 4.135 10.807 1.00 79.69 91 PHE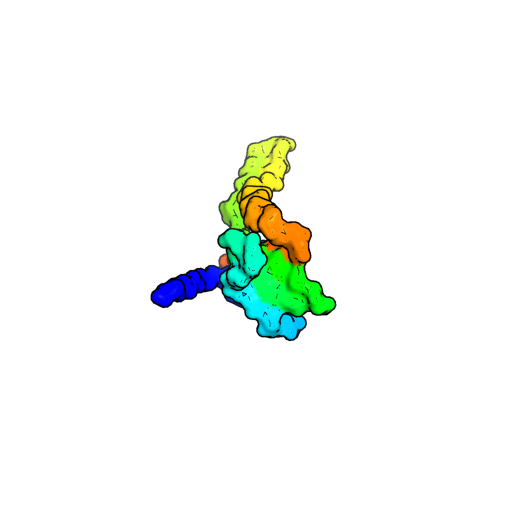 A O 1
ATOM 773 N N . LYS A 1 92 ? 1.097 6.131 11.740 1.00 77.31 92 LYS A N 1
ATOM 774 C CA . LYS A 1 92 ? 2.161 5.674 12.661 1.00 77.31 92 LYS A CA 1
ATOM 775 C C . LYS A 1 92 ? 1.760 4.513 13.581 1.00 77.31 92 LYS A C 1
ATOM 777 O O . LYS A 1 92 ? 2.639 3.824 14.080 1.00 77.31 92 LYS A O 1
ATOM 782 N N . ASP A 1 93 ? 0.461 4.318 13.788 1.00 79.56 93 ASP A N 1
ATOM 783 C CA . ASP A 1 93 ? -0.110 3.250 14.616 1.00 79.56 93 ASP A CA 1
ATOM 784 C C . ASP A 1 93 ? -0.268 1.915 13.852 1.00 79.56 93 ASP A C 1
ATOM 786 O O . ASP A 1 93 ? -0.758 0.943 14.416 1.00 79.56 93 ASP A O 1
ATOM 790 N N . PHE A 1 94 ? 0.113 1.869 12.568 1.00 79.50 94 PHE A N 1
ATOM 791 C CA . PHE A 1 94 ? -0.054 0.722 11.670 1.00 79.50 94 PHE A CA 1
ATOM 792 C C . PHE A 1 94 ? 1.296 0.217 11.149 1.00 79.50 94 PHE A C 1
ATOM 794 O O . PHE A 1 94 ? 2.228 0.999 10.932 1.00 79.50 94 PHE A O 1
ATOM 801 N N . CYS A 1 95 ? 1.373 -1.080 10.836 1.00 75.56 95 CYS A N 1
ATOM 802 C CA . CYS A 1 95 ? 2.455 -1.616 10.013 1.00 75.56 95 CYS A CA 1
ATOM 803 C C . CYS A 1 95 ? 2.315 -1.054 8.590 1.00 75.56 95 CYS A C 1
ATOM 805 O O . CYS A 1 95 ? 1.342 -1.338 7.895 1.00 75.56 95 CYS A O 1
ATOM 807 N N . CYS A 1 96 ? 3.254 -0.192 8.191 1.00 80.56 96 CYS A N 1
ATOM 808 C CA . CYS A 1 96 ? 3.213 0.516 6.914 1.00 80.56 96 CYS A CA 1
ATOM 809 C C . CYS A 1 96 ? 4.130 -0.159 5.897 1.00 80.56 96 CYS A C 1
ATOM 811 O O . CYS A 1 96 ? 5.354 -0.132 6.047 1.00 80.56 96 CYS A O 1
ATOM 813 N N . GLU A 1 97 ? 3.544 -0.700 4.837 1.00 80.69 97 GLU A N 1
ATOM 814 C CA . GLU A 1 97 ? 4.263 -1.468 3.828 1.00 80.69 97 GLU A CA 1
ATOM 815 C C . GLU A 1 97 ? 4.093 -0.853 2.441 1.00 80.69 97 GLU A C 1
ATOM 817 O O . GLU A 1 97 ? 3.046 -0.316 2.073 1.00 80.69 97 GLU A O 1
ATOM 822 N N . LYS A 1 98 ? 5.159 -0.907 1.644 1.00 76.19 98 LYS A N 1
ATOM 823 C CA . LYS A 1 98 ? 5.135 -0.428 0.266 1.00 76.19 98 LYS A CA 1
ATOM 824 C C . LYS A 1 98 ? 5.409 -1.596 -0.665 1.00 76.19 98 LYS A C 1
ATOM 826 O O . LYS A 1 98 ? 6.517 -2.124 -0.661 1.00 76.19 98 LYS A O 1
ATOM 831 N N . ALA A 1 99 ? 4.426 -1.935 -1.491 1.00 76.75 99 ALA A N 1
ATOM 832 C CA . ALA A 1 99 ? 4.569 -2.956 -2.517 1.00 76.75 99 ALA A CA 1
ATOM 833 C C . ALA A 1 99 ? 4.985 -2.308 -3.844 1.00 76.75 99 ALA A C 1
ATOM 835 O O . ALA A 1 99 ? 4.404 -1.305 -4.276 1.00 76.75 99 ALA A O 1
ATOM 836 N N . LEU A 1 100 ? 6.011 -2.878 -4.472 1.00 72.06 100 LEU A N 1
ATOM 837 C CA . LEU A 1 100 ? 6.408 -2.573 -5.841 1.00 72.06 100 LEU A CA 1
ATOM 838 C C . LEU A 1 100 ? 6.146 -3.815 -6.680 1.00 72.06 100 LEU A C 1
ATOM 840 O O . LEU A 1 100 ? 6.601 -4.898 -6.328 1.00 72.06 100 LEU A O 1
ATOM 844 N N . THR A 1 101 ? 5.415 -3.643 -7.769 1.00 66.94 101 THR A N 1
ATOM 845 C CA . THR A 1 101 ? 5.124 -4.709 -8.727 1.00 66.94 101 THR A CA 1
ATOM 846 C C . THR A 1 101 ? 5.662 -4.298 -10.085 1.00 66.94 101 THR A C 1
ATOM 848 O O . THR A 1 101 ? 5.410 -3.175 -10.535 1.00 66.94 101 THR A O 1
ATOM 851 N N . THR A 1 102 ? 6.394 -5.208 -10.718 1.00 65.19 102 THR A N 1
ATOM 852 C CA . THR A 1 102 ? 6.806 -5.094 -12.116 1.00 65.19 102 THR A CA 1
ATOM 853 C C . THR A 1 102 ? 5.858 -5.945 -12.945 1.00 65.19 102 THR A C 1
ATOM 855 O O . THR A 1 102 ? 5.647 -7.117 -12.647 1.00 65.19 102 THR A O 1
ATOM 858 N N . THR A 1 103 ? 5.263 -5.349 -13.966 1.00 59.16 103 THR A N 1
ATOM 859 C CA . THR A 1 103 ? 4.566 -6.065 -15.035 1.00 59.16 103 THR A CA 1
ATOM 860 C C . THR A 1 103 ? 5.591 -6.230 -16.144 1.00 59.16 103 THR A C 1
ATOM 862 O O . THR A 1 103 ? 5.917 -5.251 -16.819 1.00 59.16 103 THR A O 1
ATOM 865 N N . GLU A 1 104 ? 6.197 -7.408 -16.281 1.00 57.88 104 GLU A N 1
ATOM 866 C CA . GLU A 1 104 ? 7.151 -7.616 -17.370 1.00 57.88 104 GLU A CA 1
ATOM 867 C C . GLU A 1 104 ? 6.427 -7.438 -18.711 1.00 57.88 104 GLU A C 1
ATOM 869 O O . GLU A 1 104 ? 5.466 -8.148 -19.015 1.00 57.88 104 GLU A O 1
ATOM 874 N N . LEU A 1 105 ? 6.877 -6.477 -19.524 1.00 50.34 105 LEU A N 1
ATOM 875 C CA . LEU A 1 105 ? 6.580 -6.490 -20.952 1.00 50.34 105 LEU A CA 1
ATOM 876 C C . LEU A 1 105 ? 7.363 -7.671 -21.518 1.00 50.34 105 LEU A C 1
ATOM 878 O O . LEU A 1 105 ? 8.582 -7.596 -21.639 1.00 50.34 105 LEU A O 1
ATOM 882 N N . GLY A 1 106 ? 6.663 -8.772 -21.788 1.00 46.09 106 GLY A N 1
ATOM 883 C CA . GLY A 1 106 ? 7.266 -10.017 -22.242 1.00 46.09 106 GLY A CA 1
ATOM 884 C C . GLY A 1 106 ? 8.288 -9.808 -23.360 1.00 46.09 106 GLY A C 1
ATOM 885 O O . GLY A 1 106 ? 7.928 -9.515 -24.496 1.00 46.09 106 GLY A O 1
ATOM 886 N N . HIS A 1 107 ? 9.557 -10.039 -23.039 1.00 38.28 107 HIS A N 1
ATOM 887 C CA . HIS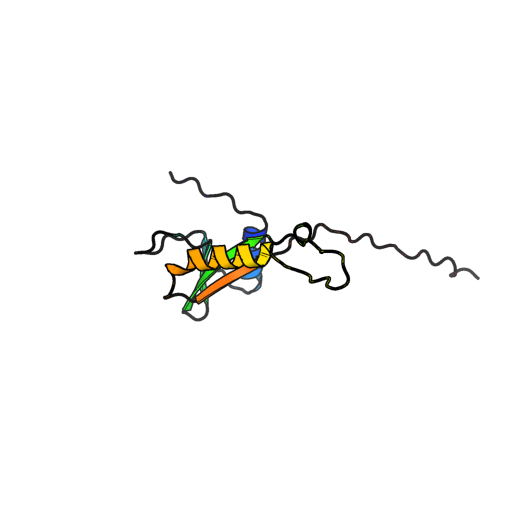 A 1 107 ? 10.598 -10.373 -24.005 1.00 38.28 107 HIS A CA 1
ATOM 888 C C . HIS A 1 107 ? 11.040 -11.817 -23.757 1.00 38.28 107 HIS A C 1
ATOM 890 O O . HIS A 1 107 ? 12.171 -12.105 -23.385 1.00 38.28 107 HIS A O 1
ATOM 896 N N . GLY A 1 108 ? 10.101 -12.739 -23.962 1.00 38.28 108 GLY A N 1
ATOM 897 C CA . GLY A 1 108 ? 10.381 -14.155 -24.155 1.00 38.28 108 GLY A CA 1
ATOM 898 C C . GLY A 1 108 ? 10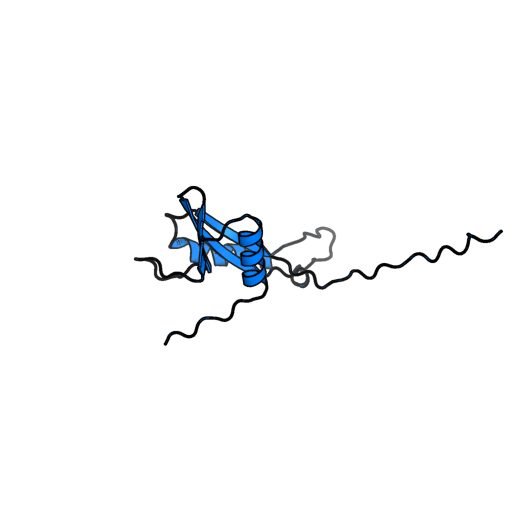.152 -14.512 -25.618 1.00 38.28 108 GLY A C 1
ATOM 899 O O . GLY A 1 108 ? 9.106 -15.059 -25.952 1.00 38.28 108 GLY A O 1
ATOM 900 N N . GLN A 1 109 ? 11.097 -14.177 -26.501 1.00 33.78 109 GLN A N 1
ATOM 901 C CA . GLN A 1 109 ? 11.259 -14.951 -27.729 1.00 33.78 109 GLN A CA 1
ATOM 902 C C . GLN A 1 109 ? 12.304 -16.023 -27.445 1.00 33.78 109 GLN A C 1
ATOM 904 O O . GLN A 1 109 ? 13.502 -15.768 -27.383 1.00 33.78 109 GLN A O 1
ATOM 909 N N . GLU A 1 110 ? 11.784 -17.218 -27.209 1.00 40.94 110 GLU A N 1
ATOM 910 C CA . GLU A 1 110 ? 12.477 -18.489 -27.300 1.00 40.94 110 GLU A CA 1
ATOM 911 C C . GLU A 1 110 ? 13.070 -18.615 -28.713 1.00 40.94 110 GLU A C 1
ATOM 913 O O . GLU A 1 110 ? 12.351 -18.882 -29.676 1.00 40.94 110 GLU A O 1
ATOM 918 N N . GLU A 1 111 ? 14.377 -18.382 -28.868 1.00 38.50 111 GLU A N 1
ATOM 919 C CA . GLU A 1 111 ? 15.096 -18.915 -30.023 1.00 38.50 111 GLU A CA 1
ATOM 920 C C . GLU A 1 111 ? 15.214 -20.425 -29.816 1.00 38.50 111 GLU A C 1
ATOM 922 O O . GLU A 1 111 ? 16.096 -20.924 -29.115 1.00 38.50 111 GLU A O 1
ATOM 927 N N . ALA A 1 112 ? 14.276 -21.159 -30.413 1.00 42.16 112 ALA A N 1
ATOM 928 C CA . ALA A 1 112 ? 14.445 -22.574 -30.671 1.00 42.16 112 ALA A CA 1
ATOM 929 C C . ALA A 1 112 ? 15.725 -22.747 -31.503 1.00 42.16 112 ALA A C 1
ATOM 931 O O . ALA A 1 112 ? 15.781 -22.365 -32.672 1.00 42.16 112 ALA A O 1
ATOM 932 N N . ALA A 1 113 ? 16.765 -23.299 -30.881 1.00 42.34 113 ALA A N 1
ATOM 933 C CA . ALA A 1 113 ? 17.937 -23.770 -31.592 1.00 42.34 113 ALA A CA 1
ATOM 934 C C . ALA A 1 113 ? 17.503 -24.914 -32.520 1.00 42.34 113 ALA A C 1
ATOM 936 O O . ALA A 1 113 ? 17.230 -26.027 -32.070 1.00 42.34 113 ALA A O 1
ATOM 937 N N . ASP A 1 114 ? 17.416 -24.622 -33.815 1.00 46.00 114 ASP A N 1
ATOM 938 C CA . ASP A 1 114 ? 17.355 -25.626 -34.871 1.00 46.00 114 ASP A CA 1
ATOM 939 C C . ASP A 1 114 ? 18.680 -26.414 -34.820 1.00 46.00 114 ASP A C 1
ATOM 941 O O . ASP A 1 114 ? 19.736 -25.893 -35.184 1.00 46.00 114 ASP A O 1
ATOM 945 N N . ASP A 1 115 ? 18.652 -27.645 -34.300 1.00 49.88 115 ASP A N 1
ATOM 946 C CA . ASP A 1 115 ? 19.767 -28.598 -34.361 1.00 49.88 115 ASP A CA 1
ATOM 947 C C . ASP A 1 115 ? 19.627 -29.446 -35.640 1.00 49.88 115 ASP A C 1
ATOM 949 O O . ASP A 1 115 ? 18.770 -30.334 -35.708 1.00 49.88 115 ASP A O 1
ATOM 953 N N . PRO A 1 116 ? 20.457 -29.231 -36.680 1.00 51.91 116 PRO A N 1
ATOM 954 C CA . PRO A 1 116 ? 20.347 -29.971 -37.928 1.00 51.91 116 PRO A CA 1
ATOM 955 C C . PRO A 1 116 ? 21.076 -31.326 -37.913 1.00 51.91 116 PRO A C 1
ATOM 957 O O . PRO A 1 116 ? 21.364 -31.862 -38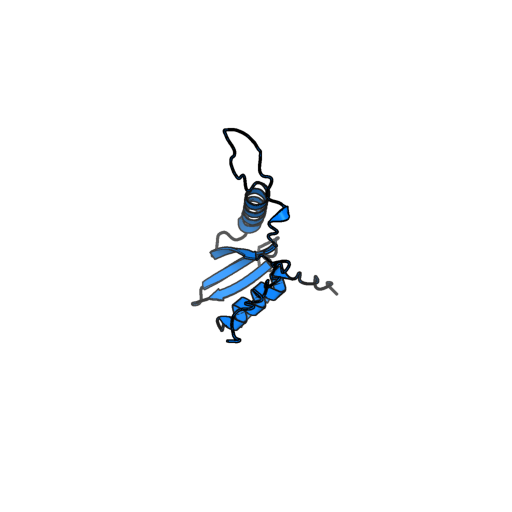.985 1.00 51.91 116 PRO A O 1
ATOM 960 N N . ARG A 1 117 ? 21.402 -31.924 -36.757 1.00 48.56 117 ARG A N 1
ATOM 961 C CA . ARG A 1 117 ? 22.226 -33.148 -36.715 1.00 48.56 117 ARG A CA 1
ATOM 962 C C . ARG A 1 117 ? 21.574 -34.371 -36.078 1.00 48.56 117 ARG A C 1
ATOM 964 O O . ARG A 1 117 ? 22.222 -35.137 -35.375 1.00 48.56 117 ARG A O 1
ATOM 971 N N . ALA A 1 118 ? 20.331 -34.646 -36.463 1.00 49.50 118 ALA A N 1
ATOM 972 C CA . ALA A 1 118 ? 19.677 -35.930 -36.205 1.00 49.50 118 ALA A CA 1
ATOM 973 C C . ALA A 1 118 ? 19.236 -36.654 -37.490 1.00 49.50 118 ALA A C 1
ATOM 975 O O . ALA A 1 118 ? 18.114 -37.142 -37.560 1.00 49.50 118 ALA A O 1
ATOM 976 N N . LYS A 1 119 ? 20.100 -36.733 -38.515 1.00 49.16 119 LYS A N 1
ATOM 977 C CA . LYS A 1 119 ? 20.022 -37.752 -39.585 1.00 49.16 119 LYS A CA 1
ATOM 978 C C . LYS A 1 119 ? 21.419 -38.084 -40.113 1.00 49.16 119 LYS A C 1
ATOM 980 O O . LYS A 1 119 ? 21.920 -37.393 -40.996 1.00 49.16 119 LYS A O 1
ATOM 985 N N . ASN A 1 120 ? 22.028 -39.123 -39.547 1.00 44.88 120 ASN A N 1
ATOM 986 C CA . ASN A 1 120 ? 22.790 -40.141 -40.277 1.00 44.88 120 ASN A CA 1
ATOM 987 C C . ASN A 1 120 ? 23.095 -41.328 -39.367 1.00 44.88 120 ASN A C 1
ATOM 989 O O . ASN A 1 120 ? 23.631 -41.082 -38.265 1.00 44.88 120 ASN A O 1
#

Secondary structure (DSSP, 8-state):
-PPPPPPPHHHHHHHHHHHHTT---EEES---TT-SS--SEEEEETTEEEEEEEEEE-GGG--B--STT--B--HHHHHHHHHHHHHHTT-TTSEEEEEEEE------------------

Sequence (120 aa):
MPVKKQKNESEVLFEEYLRSQGINDWEYEPQIAGKKKRPGYLLHFGGIPHVFEVREFREDTIQVQEGPMAYESYPPIRQKIDNAREKFREFKDFCCEKALTTTELGHGQEEAADDPRAKN